Protein AF-A0A418FL94-F1 (afdb_monomer_lite)

pLDDT: mean 72.51, std 15.49, range [37.03, 87.94]

Radius of gyration: 14.56 Å; chains: 1; bounding box: 36×31×34 Å

Foldseek 3Di:
DLVVVVVVVCVVPVVPDPDDPVVVVVLVVLQVSLVVLLVQLPDPPQDPVNNVVSLVVLVVCCPDPVCVVSCVVVVCSSPSDPCVVPPPPD

Structure (mmCIF, N/CA/C/O backbone):
data_AF-A0A418FL94-F1
#
_entry.id   AF-A0A418FL94-F1
#
loop_
_atom_site.group_PDB
_atom_site.id
_atom_site.type_symbol
_atom_site.label_atom_id
_atom_site.label_alt_id
_atom_site.label_comp_id
_atom_site.label_asym_id
_atom_site.label_entity_id
_atom_site.label_seq_id
_atom_site.pdbx_PDB_ins_code
_atom_site.Cartn_x
_atom_site.Cartn_y
_atom_site.Cartn_z
_atom_site.occupancy
_atom_site.B_iso_or_equiv
_atom_site.auth_seq_id
_atom_site.auth_comp_id
_atom_site.auth_asym_id
_atom_site.auth_atom_id
_atom_site.pdbx_PDB_model_num
ATOM 1 N N . VAL A 1 1 ? -3.327 13.683 2.595 1.00 57.75 1 VAL A N 1
ATOM 2 C CA . VAL A 1 1 ? -2.501 12.693 3.332 1.00 57.75 1 VAL A CA 1
ATOM 3 C C . VAL A 1 1 ? -1.636 11.844 2.399 1.00 57.75 1 VAL A C 1
ATOM 5 O O . VAL A 1 1 ? -0.440 12.079 2.383 1.00 57.75 1 VAL A O 1
ATOM 8 N N . LEU A 1 2 ? -2.179 10.950 1.554 1.00 56.50 2 LEU A N 1
ATOM 9 C CA . LEU A 1 2 ? -1.378 10.120 0.616 1.00 56.50 2 LEU A CA 1
ATOM 10 C C . LEU A 1 2 ? -0.489 10.930 -0.334 1.00 56.50 2 LEU A C 1
ATOM 12 O O . LEU A 1 2 ? 0.705 10.669 -0.441 1.00 56.50 2 LEU A O 1
ATOM 16 N N . ARG A 1 3 ? -1.067 11.952 -0.973 1.00 53.06 3 ARG A N 1
ATOM 17 C CA . ARG A 1 3 ? -0.328 12.885 -1.831 1.00 53.06 3 ARG A CA 1
ATOM 18 C C . ARG A 1 3 ? 0.755 13.632 -1.046 1.00 53.06 3 ARG A C 1
ATOM 20 O O . ARG A 1 3 ? 1.847 13.810 -1.552 1.00 53.06 3 ARG A O 1
ATOM 27 N N . SER A 1 4 ? 0.477 14.011 0.198 1.00 52.62 4 SER A N 1
ATOM 28 C CA . SER A 1 4 ? 1.410 14.738 1.069 1.00 52.62 4 SER A CA 1
ATOM 29 C C . SER A 1 4 ? 2.591 13.864 1.509 1.00 52.62 4 SER A C 1
ATOM 31 O O . SER A 1 4 ? 3.728 14.314 1.446 1.00 52.62 4 SER A O 1
ATOM 33 N N . LEU A 1 5 ? 2.340 12.601 1.873 1.00 62.66 5 LEU A N 1
ATOM 34 C CA . LEU A 1 5 ? 3.379 11.612 2.194 1.00 62.66 5 LEU A CA 1
ATOM 35 C C . LEU A 1 5 ? 4.235 11.266 0.970 1.00 62.66 5 LEU A C 1
ATOM 37 O O . LEU A 1 5 ? 5.442 11.071 1.088 1.00 62.66 5 LEU A O 1
ATOM 41 N N . TRP A 1 6 ? 3.613 11.207 -0.210 1.00 62.31 6 TRP A N 1
ATOM 42 C CA . TRP A 1 6 ? 4.309 10.989 -1.475 1.00 62.31 6 TRP A CA 1
ATOM 43 C C . TRP A 1 6 ? 5.161 12.204 -1.875 1.00 62.31 6 TRP A C 1
ATOM 45 O O . TRP A 1 6 ? 6.315 12.027 -2.251 1.00 62.31 6 TRP A O 1
ATOM 55 N N . ILE A 1 7 ? 4.636 13.429 -1.744 1.00 61.41 7 ILE A N 1
ATOM 56 C CA . ILE A 1 7 ? 5.363 14.672 -2.050 1.00 61.41 7 ILE A CA 1
ATOM 57 C C . ILE A 1 7 ? 6.549 14.846 -1.101 1.00 61.41 7 ILE A C 1
ATOM 59 O O . ILE A 1 7 ? 7.671 14.891 -1.584 1.00 61.41 7 ILE A O 1
ATOM 63 N N . TYR A 1 8 ? 6.325 14.843 0.221 1.00 59.50 8 TYR A N 1
ATOM 64 C CA . TYR A 1 8 ? 7.383 15.048 1.224 1.00 59.50 8 TYR A CA 1
ATOM 65 C C . TYR A 1 8 ? 8.586 14.128 0.991 1.00 59.50 8 TYR A C 1
ATOM 67 O O . TYR A 1 8 ? 9.742 14.530 1.078 1.00 59.50 8 TYR A O 1
ATOM 75 N N . ARG A 1 9 ? 8.307 12.880 0.622 1.00 58.62 9 ARG A N 1
ATOM 76 C CA . ARG A 1 9 ? 9.334 11.888 0.357 1.00 58.62 9 ARG A CA 1
ATOM 77 C C . ARG A 1 9 ? 10.089 12.101 -0.954 1.00 58.62 9 ARG A C 1
ATOM 79 O O . ARG A 1 9 ? 11.295 11.871 -0.993 1.00 58.62 9 ARG A O 1
ATOM 86 N N . ASN A 1 10 ? 9.391 12.458 -2.030 1.00 58.09 10 ASN A N 1
ATOM 87 C CA . ASN A 1 10 ? 10.055 12.709 -3.306 1.00 58.09 10 ASN A CA 1
ATOM 88 C C . ASN A 1 10 ? 10.914 13.972 -3.230 1.00 58.09 10 ASN A C 1
ATOM 90 O O . ASN A 1 10 ? 12.016 13.957 -3.760 1.00 58.09 10 ASN A O 1
ATOM 94 N N . THR A 1 11 ? 10.482 15.007 -2.503 1.00 59.53 11 THR A N 1
ATOM 95 C CA . THR A 1 11 ? 11.274 16.231 -2.308 1.00 59.53 11 THR A CA 1
ATOM 96 C C . THR A 1 11 ? 12.623 15.934 -1.639 1.00 59.53 11 THR A C 1
ATOM 98 O O . THR A 1 11 ? 13.659 16.319 -2.165 1.00 59.53 11 THR A O 1
ATOM 101 N N . VAL A 1 12 ? 12.639 15.147 -0.555 1.00 56.97 12 VAL A N 1
ATOM 102 C CA . VAL A 1 12 ? 13.878 14.811 0.182 1.00 56.97 12 VAL A CA 1
ATOM 103 C C . VAL A 1 12 ? 14.856 13.947 -0.638 1.00 56.97 12 VAL A C 1
ATOM 105 O O . VAL A 1 12 ? 16.072 14.094 -0.518 1.00 56.97 12 VAL A O 1
ATOM 108 N N . ASN A 1 13 ? 14.347 13.048 -1.486 1.00 53.81 13 ASN A N 1
ATOM 109 C CA . ASN A 1 13 ? 15.187 12.121 -2.253 1.00 53.81 13 ASN A CA 1
ATOM 110 C C . ASN A 1 13 ? 15.680 12.686 -3.592 1.00 53.81 13 ASN A C 1
ATOM 112 O O . ASN A 1 13 ? 16.751 12.289 -4.044 1.00 53.81 13 ASN A O 1
ATOM 116 N N . TYR A 1 14 ? 14.916 13.569 -4.242 1.00 52.97 14 TYR A N 1
ATOM 117 C CA . TYR A 1 14 ? 15.291 14.103 -5.555 1.00 52.97 14 TYR A CA 1
ATOM 118 C C . TYR A 1 14 ? 16.254 15.290 -5.471 1.00 52.97 14 TYR A C 1
ATOM 120 O O . TYR A 1 14 ? 17.091 15.432 -6.355 1.00 52.97 14 TYR A O 1
ATOM 128 N N . GLU A 1 15 ? 16.201 16.105 -4.413 1.00 52.66 15 GLU A N 1
ATOM 129 C CA . GLU A 1 15 ? 17.108 17.257 -4.277 1.00 52.66 15 GLU A CA 1
ATOM 130 C C . GLU A 1 15 ? 18.559 16.862 -3.937 1.00 52.66 15 GLU A C 1
ATOM 132 O O . GLU A 1 15 ? 19.465 17.672 -4.101 1.00 52.66 15 GLU A O 1
ATOM 137 N N . SER A 1 16 ? 18.812 15.617 -3.508 1.00 55.69 16 SER A N 1
ATOM 138 C CA . SER A 1 16 ? 20.139 15.174 -3.046 1.00 55.69 16 SER A CA 1
ATOM 139 C C . SER A 1 16 ? 20.870 14.192 -3.969 1.00 55.69 16 SER A C 1
ATOM 141 O O . SER A 1 16 ? 22.050 13.920 -3.743 1.00 55.69 16 SER A O 1
ATOM 143 N N . ALA A 1 17 ? 20.228 13.646 -5.006 1.00 53.41 17 ALA A N 1
ATOM 144 C CA . ALA A 1 17 ? 20.731 12.433 -5.648 1.00 53.41 17 ALA A CA 1
ATOM 145 C C . ALA A 1 17 ? 20.835 12.510 -7.178 1.00 53.41 17 ALA A C 1
ATOM 147 O O . ALA A 1 17 ? 19.949 12.074 -7.908 1.00 53.41 17 ALA A O 1
ATOM 148 N N . ASN A 1 18 ? 21.993 12.959 -7.666 1.00 51.94 18 ASN A N 1
ATOM 149 C CA . ASN A 1 18 ? 22.321 12.986 -9.097 1.00 51.94 18 ASN A CA 1
ATOM 150 C C . ASN A 1 18 ? 22.671 11.612 -9.717 1.00 51.94 18 ASN A C 1
ATOM 152 O O . ASN A 1 18 ? 22.875 11.554 -10.920 1.00 51.94 18 ASN A O 1
ATOM 156 N N . ASN A 1 19 ? 22.735 10.510 -8.952 1.00 53.22 19 ASN A N 1
ATOM 157 C CA . ASN A 1 19 ? 23.260 9.213 -9.434 1.00 53.22 19 ASN A CA 1
ATOM 158 C C . ASN A 1 19 ? 22.495 7.975 -8.925 1.00 53.22 19 ASN A C 1
ATOM 160 O O . ASN A 1 19 ? 23.076 6.907 -8.727 1.00 53.22 19 ASN A O 1
ATOM 164 N N . LEU A 1 20 ? 21.194 8.081 -8.662 1.00 55.78 2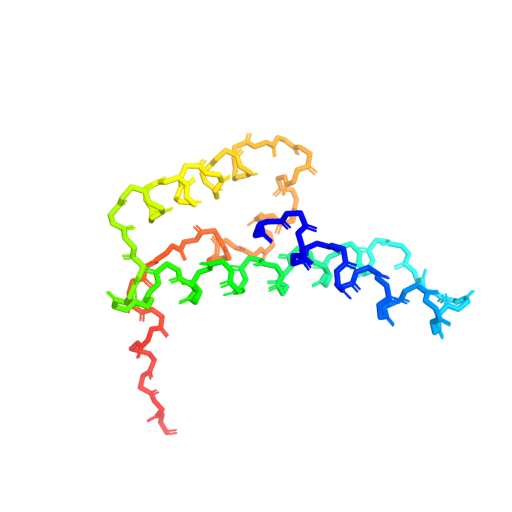0 LEU A N 1
ATOM 165 C CA . LEU A 1 20 ? 20.446 6.927 -8.172 1.00 55.78 20 LEU A CA 1
ATOM 166 C C . LEU A 1 20 ? 19.955 6.018 -9.311 1.00 55.78 20 LEU A C 1
ATOM 168 O O . LE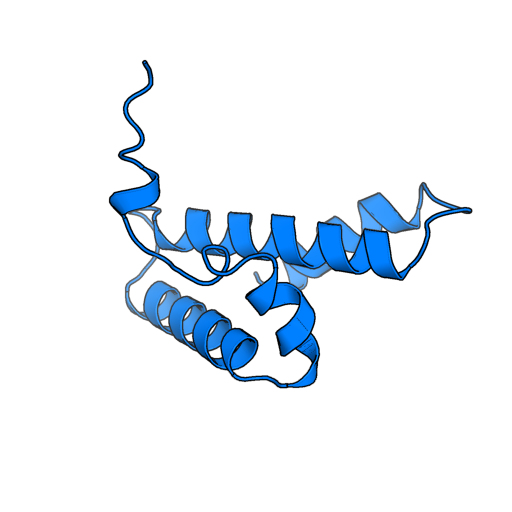U A 1 20 ? 19.247 6.450 -10.218 1.00 55.78 20 LEU A O 1
ATOM 172 N N . HIS A 1 21 ? 20.268 4.723 -9.210 1.00 56.25 21 HIS A N 1
ATOM 173 C CA . HIS A 1 21 ? 19.688 3.682 -10.057 1.00 56.25 21 HIS A CA 1
ATOM 174 C C . HIS A 1 21 ? 18.161 3.646 -9.855 1.00 56.25 21 HIS A C 1
ATOM 176 O O . HIS A 1 21 ? 17.663 3.210 -8.813 1.00 56.25 21 HIS A O 1
ATOM 182 N N . ILE A 1 22 ? 17.422 4.137 -10.855 1.00 64.69 22 ILE A N 1
ATOM 183 C CA . ILE A 1 22 ? 15.969 4.383 -10.810 1.00 64.69 22 ILE A CA 1
ATOM 184 C C . ILE A 1 22 ? 15.166 3.163 -10.310 1.00 64.69 22 ILE A C 1
ATOM 186 O O . ILE A 1 22 ? 14.301 3.351 -9.449 1.00 64.69 22 ILE A O 1
ATOM 190 N N . PRO A 1 23 ? 15.454 1.914 -10.737 1.00 66.81 23 PRO A N 1
ATOM 191 C CA . PRO A 1 23 ? 14.758 0.735 -10.219 1.00 66.81 23 PRO A CA 1
ATOM 192 C C . PRO A 1 23 ? 14.927 0.536 -8.708 1.00 66.81 23 PRO A C 1
ATOM 194 O O . PRO A 1 23 ? 13.957 0.255 -8.010 1.00 66.81 23 PRO A O 1
ATOM 197 N N . SER A 1 24 ? 16.140 0.737 -8.186 1.00 68.69 24 SER A N 1
ATOM 198 C CA . SER A 1 24 ? 16.449 0.560 -6.761 1.00 68.69 24 SER A CA 1
ATOM 199 C C . SER A 1 24 ? 15.797 1.641 -5.899 1.00 68.69 24 SER A C 1
ATOM 201 O O . SER A 1 24 ? 15.338 1.359 -4.792 1.00 68.69 24 SER A O 1
ATOM 203 N N . VAL A 1 25 ? 15.689 2.871 -6.414 1.00 73.19 25 VAL A N 1
ATOM 204 C CA . VAL A 1 25 ? 14.929 3.935 -5.742 1.00 73.19 25 VAL A CA 1
ATOM 205 C C . VAL A 1 25 ? 13.458 3.610 -5.718 1.00 73.19 25 VAL A C 1
ATOM 207 O O . VAL A 1 25 ? 12.849 3.712 -4.661 1.00 73.19 25 VAL A O 1
ATOM 210 N N . LEU A 1 26 ? 12.881 3.209 -6.850 1.00 75.88 26 LEU A N 1
ATOM 211 C CA . LEU A 1 26 ? 11.468 2.857 -6.919 1.00 75.88 26 LEU A CA 1
ATOM 212 C C . LEU A 1 26 ? 11.143 1.723 -5.938 1.00 75.88 26 LEU A C 1
ATOM 214 O O . LEU A 1 26 ? 10.135 1.775 -5.233 1.00 75.88 26 LEU A O 1
ATOM 218 N N . GLU A 1 27 ? 12.041 0.745 -5.837 1.00 82.62 27 GLU A N 1
ATOM 219 C CA . GLU A 1 27 ? 11.929 -0.372 -4.911 1.00 82.62 27 GLU A CA 1
ATOM 220 C C . GLU A 1 27 ? 11.931 0.103 -3.445 1.00 82.62 27 GLU A C 1
ATOM 222 O O . GLU A 1 27 ? 10.985 -0.144 -2.691 1.00 82.62 27 GLU A O 1
ATOM 227 N N . LEU A 1 28 ? 12.946 0.877 -3.050 1.00 82.38 28 LEU A N 1
ATOM 228 C CA . LEU A 1 28 ? 13.031 1.475 -1.715 1.00 82.38 28 LEU A CA 1
ATOM 229 C C . LEU A 1 28 ? 11.820 2.380 -1.430 1.00 82.38 28 LEU A C 1
ATOM 231 O O . LEU A 1 28 ? 11.297 2.434 -0.307 1.00 82.38 28 LEU A O 1
ATOM 235 N N . VAL A 1 29 ? 11.345 3.078 -2.468 1.00 82.38 29 VAL A N 1
ATOM 236 C CA . VAL A 1 29 ? 10.143 3.901 -2.444 1.00 82.38 29 VAL A CA 1
ATOM 237 C C . VAL A 1 29 ? 8.942 3.045 -2.043 1.00 82.38 29 VAL A C 1
ATOM 239 O O . VAL A 1 29 ? 8.355 3.235 -0.977 1.00 82.38 29 VAL A O 1
ATOM 242 N N . LEU A 1 30 ? 8.620 2.014 -2.800 1.00 83.12 30 LEU A N 1
ATOM 243 C CA . LEU A 1 30 ? 7.477 1.155 -2.503 1.00 83.12 30 LEU A CA 1
ATOM 244 C C . LEU A 1 30 ? 7.590 0.450 -1.136 1.00 83.12 30 LEU A C 1
ATOM 246 O O . LEU A 1 30 ? 6.599 0.389 -0.397 1.00 83.12 30 LEU A O 1
ATOM 250 N N . LEU A 1 31 ? 8.791 0.016 -0.732 1.00 86.31 31 LEU A N 1
ATOM 251 C CA . LEU A 1 31 ? 9.027 -0.625 0.570 1.00 86.31 31 LEU A CA 1
ATOM 252 C C . LEU A 1 31 ? 8.682 0.292 1.743 1.00 86.31 31 LEU A C 1
ATOM 254 O O . LEU A 1 31 ? 7.865 -0.065 2.594 1.00 86.31 31 LEU A O 1
ATOM 258 N N . ASN A 1 32 ? 9.276 1.484 1.798 1.00 84.44 32 ASN A N 1
ATOM 259 C CA . ASN A 1 32 ? 9.024 2.369 2.932 1.00 84.44 32 ASN A CA 1
ATOM 260 C C . ASN A 1 32 ? 7.635 3.031 2.860 1.00 84.44 32 ASN A C 1
ATOM 262 O O . ASN A 1 32 ? 7.028 3.249 3.901 1.00 84.44 32 ASN A O 1
ATOM 266 N N . TRP A 1 33 ? 7.043 3.224 1.673 1.00 86.69 33 TRP A N 1
ATOM 267 C CA . TRP A 1 33 ? 5.646 3.681 1.592 1.00 86.69 33 TRP A CA 1
ATOM 268 C C . TRP A 1 33 ? 4.690 2.635 2.181 1.00 86.69 33 TRP A C 1
ATOM 270 O O . TRP A 1 33 ? 3.894 2.955 3.061 1.00 86.69 33 TRP A O 1
ATOM 280 N N . SER A 1 34 ? 4.815 1.372 1.762 1.00 85.81 34 SER A N 1
ATOM 281 C CA . SER A 1 34 ? 3.967 0.282 2.262 1.00 85.81 34 SER A CA 1
ATOM 282 C C . SER A 1 34 ? 4.155 0.035 3.764 1.00 85.81 34 SER A C 1
ATOM 284 O O . SER A 1 34 ? 3.191 -0.245 4.475 1.00 85.81 34 SER A O 1
ATOM 286 N N . ALA A 1 35 ? 5.372 0.198 4.293 1.00 85.44 35 ALA A N 1
ATOM 287 C CA . ALA A 1 35 ? 5.628 0.152 5.733 1.00 85.44 35 ALA A CA 1
ATOM 288 C C . ALA A 1 35 ? 4.889 1.261 6.502 1.00 85.44 35 ALA A C 1
ATOM 290 O O . ALA A 1 35 ? 4.240 0.969 7.506 1.00 85.44 35 ALA A O 1
ATOM 291 N N . GLN A 1 36 ? 4.928 2.504 6.012 1.00 85.56 36 GLN A N 1
ATOM 292 C CA . GLN A 1 36 ? 4.225 3.627 6.641 1.00 85.56 36 GLN A CA 1
ATOM 293 C C . GLN A 1 36 ? 2.706 3.448 6.598 1.00 85.56 36 GLN A C 1
ATOM 295 O O . GLN A 1 36 ? 2.040 3.658 7.606 1.00 85.56 36 GLN A O 1
ATOM 300 N N . VAL A 1 37 ? 2.153 2.993 5.468 1.00 85.88 37 VAL A N 1
ATOM 301 C CA . VAL A 1 37 ? 0.711 2.719 5.351 1.00 85.88 37 VAL A CA 1
ATOM 302 C C . VAL A 1 37 ? 0.278 1.631 6.333 1.00 85.88 37 VAL A C 1
ATOM 304 O O . VAL A 1 37 ? -0.708 1.813 7.042 1.00 85.88 37 VAL A O 1
ATOM 307 N N . ARG A 1 38 ? 1.029 0.527 6.440 1.00 86.12 38 ARG A N 1
ATOM 308 C CA . ARG A 1 38 ? 0.735 -0.536 7.417 1.00 86.12 38 ARG A CA 1
ATOM 309 C C . ARG A 1 38 ? 0.790 -0.023 8.853 1.00 86.12 38 ARG A C 1
ATOM 311 O O . ARG A 1 38 ? -0.126 -0.302 9.622 1.00 86.12 38 ARG A O 1
ATOM 318 N N . ARG A 1 39 ? 1.822 0.754 9.200 1.00 84.69 39 ARG A N 1
ATOM 319 C CA . ARG A 1 39 ? 1.948 1.371 10.527 1.00 84.69 39 ARG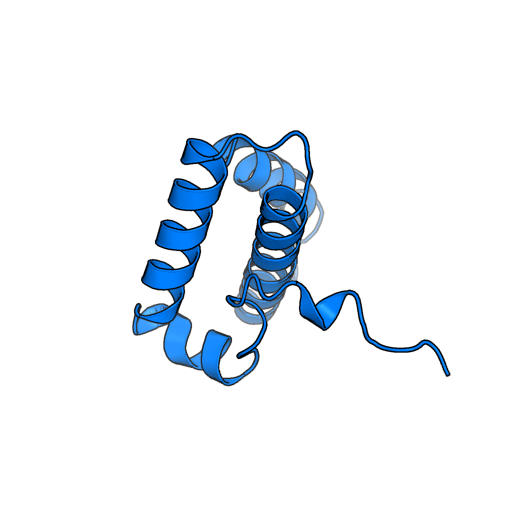 A CA 1
ATOM 320 C C . ARG A 1 39 ? 0.769 2.291 10.822 1.00 84.69 39 ARG A C 1
ATOM 322 O O . ARG A 1 39 ? 0.221 2.215 11.912 1.00 84.69 39 ARG A O 1
ATOM 329 N N . HIS A 1 40 ? 0.364 3.112 9.852 1.00 84.25 40 HIS A N 1
ATOM 330 C CA . HIS A 1 40 ? -0.784 4.006 9.990 1.00 84.25 40 HIS A CA 1
ATOM 331 C C . HIS A 1 40 ? -2.062 3.219 10.259 1.00 84.25 40 HIS A C 1
ATOM 333 O O . HIS A 1 40 ? -2.734 3.493 11.235 1.00 84.25 40 HIS A O 1
ATOM 339 N N . I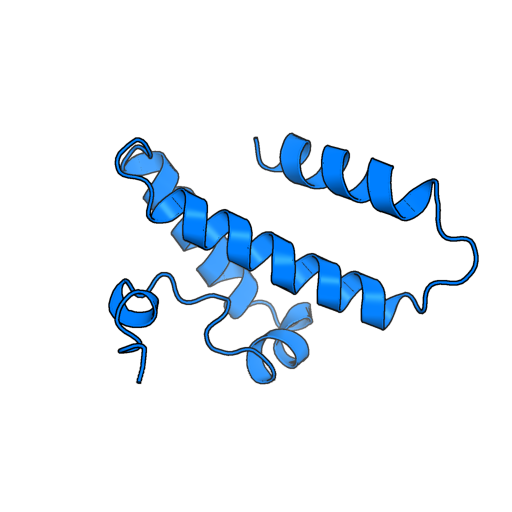LE A 1 41 ? -2.352 2.168 9.487 1.00 85.19 41 ILE A N 1
ATOM 340 C CA . ILE A 1 41 ? -3.544 1.331 9.705 1.00 85.19 41 ILE A CA 1
ATOM 341 C C . ILE A 1 41 ? -3.610 0.746 11.131 1.00 85.19 41 ILE A C 1
ATOM 343 O O . ILE A 1 41 ? -4.703 0.608 11.694 1.00 85.19 41 ILE A O 1
ATOM 347 N N . GLN A 1 42 ? -2.455 0.391 11.698 1.00 83.75 42 GLN A N 1
ATOM 348 C CA . GLN A 1 42 ? -2.337 -0.190 13.036 1.00 83.75 42 GLN A CA 1
ATOM 349 C C . GLN A 1 42 ? -2.506 0.832 14.169 1.00 83.75 42 GLN A C 1
ATOM 351 O O . GLN A 1 42 ? -2.650 0.425 15.322 1.00 83.75 42 GLN A O 1
ATOM 356 N N . LEU A 1 43 ? -2.506 2.140 13.884 1.00 84.81 43 LEU A N 1
ATOM 357 C CA . LEU A 1 43 ? -2.705 3.146 14.921 1.00 84.81 43 LEU A CA 1
ATOM 358 C C . LEU A 1 43 ? -4.144 3.081 15.469 1.00 84.81 43 LEU A C 1
ATOM 360 O O . LEU A 1 43 ? -5.102 3.012 14.690 1.00 84.81 43 LEU A O 1
ATOM 364 N N . PRO A 1 44 ? -4.329 3.160 16.802 1.00 84.00 44 PRO A N 1
ATOM 365 C CA . PRO A 1 44 ? -5.658 3.228 17.411 1.00 84.00 44 PRO A CA 1
ATOM 366 C C . PRO A 1 44 ? -6.458 4.465 16.985 1.00 84.00 44 PRO A C 1
ATOM 368 O O . PRO A 1 44 ? -7.683 4.429 16.978 1.00 84.00 44 PRO A O 1
ATOM 371 N N . SER A 1 45 ? -5.767 5.551 16.624 1.00 85.62 45 SER A N 1
ATOM 372 C CA . SER A 1 45 ? -6.364 6.813 16.176 1.00 85.62 45 SER A CA 1
ATOM 373 C C . SER A 1 45 ? -6.876 6.780 14.735 1.00 85.62 45 SER A C 1
ATOM 375 O O . SER A 1 45 ? -7.571 7.704 14.317 1.00 85.62 45 SER A O 1
ATOM 377 N N . THR A 1 46 ? -6.545 5.744 13.963 1.00 81.88 46 THR A N 1
ATOM 378 C CA . THR A 1 46 ? -7.004 5.617 12.580 1.00 81.88 46 THR A CA 1
ATOM 379 C C . THR A 1 46 ? -8.451 5.157 12.547 1.00 81.88 46 THR A C 1
ATOM 381 O O . THR A 1 46 ? -8.798 4.084 13.046 1.00 81.88 46 THR A O 1
ATOM 384 N N . LEU A 1 47 ? -9.294 5.972 11.917 1.00 87.50 47 LEU A N 1
ATOM 385 C CA . LEU A 1 47 ? -10.724 5.716 11.790 1.00 87.50 47 LEU A CA 1
ATOM 386 C C . LEU A 1 47 ? -10.989 4.454 10.954 1.00 87.50 47 LEU A C 1
ATOM 388 O O . LEU A 1 47 ? -10.229 4.126 10.040 1.00 87.50 47 LEU A O 1
ATOM 392 N N . GLY A 1 48 ? -12.100 3.763 11.229 1.00 83.62 48 GLY A N 1
ATOM 393 C CA . GLY A 1 48 ? -12.474 2.527 10.528 1.00 83.62 48 GLY A CA 1
ATOM 394 C C . GLY A 1 48 ? -12.557 2.693 9.005 1.00 83.62 48 GLY A C 1
ATOM 395 O O . GLY A 1 48 ? -11.994 1.890 8.263 1.00 83.62 48 GLY A O 1
ATOM 396 N N . ASP A 1 49 ? -13.165 3.781 8.533 1.00 86.94 49 ASP A N 1
ATOM 397 C CA . ASP A 1 49 ? -13.284 4.075 7.099 1.00 86.94 49 ASP A CA 1
ATOM 398 C C . ASP A 1 49 ? -11.930 4.341 6.438 1.00 86.94 49 ASP A C 1
ATOM 400 O O . ASP A 1 49 ? -11.676 3.927 5.305 1.00 86.94 49 ASP A O 1
ATOM 404 N N . GLU A 1 50 ? -11.036 5.020 7.154 1.00 84.00 50 GLU A N 1
ATOM 405 C CA . GLU A 1 50 ? -9.682 5.303 6.693 1.00 84.00 50 GLU A CA 1
ATOM 406 C C . GLU A 1 50 ? -8.859 4.009 6.602 1.00 84.00 50 GLU A C 1
ATOM 408 O O . GLU A 1 50 ? -8.218 3.747 5.579 1.00 84.00 50 GLU A O 1
ATOM 413 N N . ARG A 1 51 ? -8.957 3.149 7.622 1.00 86.25 51 ARG A N 1
ATOM 414 C CA . ARG A 1 51 ? -8.366 1.807 7.635 1.00 86.25 51 ARG A CA 1
ATOM 415 C C . ARG A 1 51 ? -8.844 0.973 6.445 1.00 86.25 51 ARG A C 1
ATOM 417 O O . ARG A 1 51 ? -8.013 0.435 5.712 1.00 86.25 51 ARG A O 1
ATOM 424 N N . ASN A 1 52 ? -10.152 0.933 6.197 1.00 86.50 52 ASN A N 1
ATOM 425 C CA . ASN A 1 52 ? -10.738 0.199 5.073 1.00 86.50 52 ASN A CA 1
ATOM 426 C C . ASN A 1 52 ? -10.244 0.725 3.717 1.00 86.50 52 ASN A C 1
ATOM 428 O O . ASN A 1 52 ? -9.898 -0.062 2.832 1.00 86.50 52 ASN A O 1
ATOM 432 N N . ARG A 1 53 ? -10.142 2.053 3.555 1.00 87.94 53 ARG A N 1
ATOM 433 C CA . ARG A 1 53 ? -9.599 2.671 2.333 1.00 87.94 53 ARG A CA 1
ATOM 434 C C . ARG A 1 53 ? -8.149 2.272 2.089 1.00 87.94 53 ARG A C 1
ATOM 436 O O . ARG A 1 53 ? -7.809 1.892 0.970 1.00 87.94 53 ARG A O 1
ATOM 443 N N . PHE A 1 54 ? -7.295 2.324 3.109 1.00 86.00 54 PHE A N 1
ATOM 444 C CA . PHE A 1 54 ? -5.896 1.927 2.947 1.00 86.00 54 PHE A CA 1
ATOM 445 C C . PHE A 1 54 ? -5.738 0.436 2.657 1.00 86.00 54 PHE A C 1
ATOM 447 O O . PHE A 1 54 ? -4.944 0.069 1.790 1.00 86.00 54 PHE A O 1
ATOM 454 N N . GLN A 1 55 ? -6.535 -0.413 3.303 1.00 86.19 55 GLN A N 1
ATOM 455 C CA . GLN A 1 55 ? -6.553 -1.846 3.023 1.00 86.19 55 GLN A CA 1
ATOM 456 C C . GLN A 1 55 ? -6.952 -2.130 1.566 1.00 86.19 55 GLN A C 1
ATOM 458 O O . GLN A 1 55 ? -6.303 -2.925 0.887 1.00 86.19 55 GLN A O 1
ATOM 463 N N . ALA A 1 56 ? -7.963 -1.427 1.045 1.00 87.00 56 ALA A N 1
ATOM 464 C CA . ALA A 1 56 ? -8.384 -1.550 -0.349 1.00 87.00 56 ALA A CA 1
ATOM 465 C C . ALA A 1 56 ? -7.286 -1.119 -1.339 1.00 87.00 56 ALA A C 1
ATOM 467 O O . ALA A 1 56 ? -7.106 -1.763 -2.372 1.00 87.00 56 ALA A O 1
ATOM 468 N N . ILE A 1 57 ? -6.530 -0.061 -1.024 1.00 86.38 57 ILE A N 1
ATOM 469 C CA . ILE A 1 57 ? -5.400 0.394 -1.849 1.00 86.38 57 ILE A CA 1
ATOM 470 C C . ILE A 1 57 ? -4.287 -0.660 -1.876 1.00 86.38 57 ILE A C 1
ATOM 472 O O . ILE A 1 57 ? -3.800 -0.992 -2.955 1.00 86.38 57 ILE A O 1
ATOM 476 N N . LEU A 1 58 ? -3.905 -1.209 -0.717 1.00 85.69 58 LEU A N 1
ATOM 477 C CA . LEU A 1 58 ? -2.886 -2.262 -0.637 1.00 85.69 58 LEU A CA 1
ATOM 478 C C . LEU A 1 58 ? -3.308 -3.511 -1.419 1.00 85.69 58 LEU A C 1
ATOM 480 O O . LEU A 1 58 ? -2.510 -4.058 -2.177 1.00 85.69 58 LEU A O 1
ATOM 484 N N . ASN A 1 59 ? -4.578 -3.910 -1.308 1.00 85.94 59 ASN A N 1
ATOM 485 C CA . ASN A 1 59 ? -5.118 -5.031 -2.072 1.00 85.94 59 ASN A CA 1
ATOM 486 C C . ASN A 1 59 ? -5.061 -4.770 -3.583 1.00 85.94 59 ASN A C 1
ATOM 488 O O . ASN A 1 59 ? -4.610 -5.638 -4.323 1.00 85.94 59 ASN A O 1
ATOM 492 N N . ARG A 1 60 ? -5.462 -3.578 -4.052 1.00 86.38 60 ARG A N 1
ATOM 493 C CA . ARG A 1 60 ? -5.390 -3.223 -5.483 1.00 86.38 60 ARG A CA 1
ATOM 494 C C . ARG A 1 60 ? -3.958 -3.247 -6.009 1.00 86.38 60 ARG A C 1
ATOM 496 O O . ARG A 1 60 ? -3.723 -3.821 -7.063 1.00 86.38 60 ARG A O 1
ATOM 503 N N . LEU A 1 61 ? -3.008 -2.689 -5.259 1.00 84.19 61 LEU A N 1
ATOM 504 C CA . LEU A 1 61 ? -1.590 -2.718 -5.632 1.00 84.19 61 LEU A CA 1
ATOM 505 C C . LEU A 1 61 ? -1.038 -4.143 -5.712 1.00 84.19 61 LEU A C 1
ATOM 507 O O . LEU A 1 61 ? -0.220 -4.417 -6.583 1.00 84.19 61 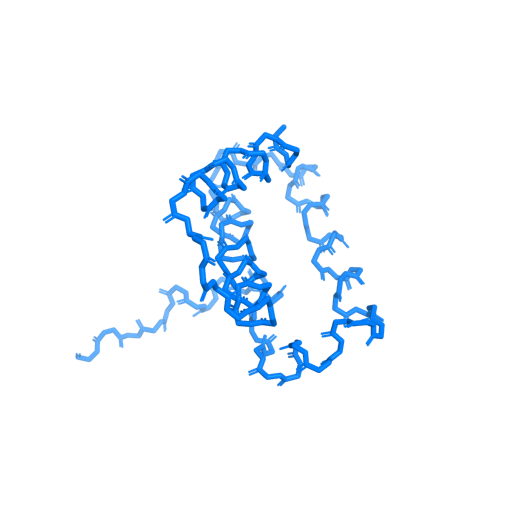LEU A O 1
ATOM 511 N N . GLY A 1 62 ? -1.492 -5.047 -4.839 1.00 83.06 62 GLY A N 1
ATOM 512 C CA . GLY A 1 62 ? -1.101 -6.458 -4.874 1.00 83.06 62 GLY A CA 1
ATOM 513 C C . GLY A 1 62 ? -1.622 -7.241 -6.069 1.00 83.06 62 GLY A C 1
ATOM 514 O O . GLY A 1 62 ? -1.004 -8.230 -6.450 1.00 83.06 62 GLY A O 1
ATOM 515 N N . GLN A 1 63 ? -2.733 -6.801 -6.659 1.00 85.38 63 GLN A N 1
ATOM 516 C CA . GLN A 1 63 ? -3.321 -7.422 -7.847 1.00 85.38 63 GLN A CA 1
ATOM 517 C C . GLN A 1 63 ? -2.821 -6.796 -9.157 1.00 85.38 63 GLN A C 1
ATOM 519 O O . GLN A 1 63 ? -3.059 -7.353 -10.225 1.00 85.38 63 GLN A O 1
ATOM 524 N N . ASP A 1 64 ? -2.137 -5.650 -9.099 1.00 85.31 64 ASP A N 1
ATOM 525 C CA . ASP A 1 64 ? -1.642 -4.958 -10.287 1.00 85.31 64 ASP A CA 1
ATOM 526 C C . ASP A 1 64 ? -0.414 -5.688 -10.879 1.00 85.31 64 ASP A C 1
ATOM 528 O O . ASP A 1 64 ? 0.618 -5.824 -10.203 1.00 85.31 64 A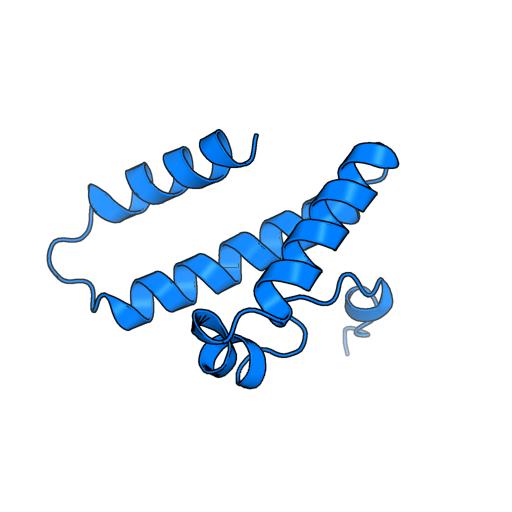SP A O 1
ATOM 532 N N . PRO A 1 65 ? -0.480 -6.141 -12.149 1.00 85.25 65 PRO A N 1
ATOM 533 C CA . PRO A 1 65 ? 0.611 -6.857 -12.806 1.00 85.25 65 PRO A CA 1
ATOM 534 C C . PRO A 1 65 ? 1.934 -6.084 -12.832 1.00 85.25 65 PRO A C 1
ATOM 536 O O . PRO A 1 65 ? 2.998 -6.700 -12.755 1.00 85.25 65 PRO A O 1
ATOM 539 N N . SER A 1 66 ? 1.877 -4.750 -12.888 1.00 83.00 66 SER A N 1
ATOM 540 C CA . SER A 1 66 ? 3.045 -3.860 -12.971 1.00 83.00 66 SER A CA 1
ATOM 541 C C . SER A 1 66 ? 3.935 -3.961 -11.735 1.00 83.00 66 SER A C 1
ATOM 543 O O . SER A 1 66 ? 5.146 -3.765 -11.809 1.00 83.00 66 SER A O 1
ATOM 545 N N . TYR A 1 67 ? 3.341 -4.306 -10.591 1.00 81.69 67 TYR A N 1
ATOM 546 C CA . TYR A 1 67 ? 4.045 -4.461 -9.324 1.00 81.69 67 TYR A CA 1
ATOM 547 C C . TYR A 1 67 ? 4.210 -5.926 -8.904 1.00 81.69 67 TYR A C 1
ATOM 549 O O . TYR A 1 67 ? 4.792 -6.200 -7.853 1.00 81.69 67 TYR A O 1
ATOM 557 N N . ARG A 1 68 ? 3.756 -6.889 -9.720 1.00 83.56 68 ARG A N 1
ATOM 558 C CA . ARG A 1 68 ? 3.798 -8.323 -9.392 1.00 83.56 68 ARG A CA 1
ATOM 559 C C . ARG A 1 68 ? 5.200 -8.794 -9.012 1.00 83.56 68 ARG A C 1
ATOM 561 O O . ARG A 1 68 ? 5.349 -9.485 -8.008 1.00 83.56 68 ARG A O 1
ATOM 568 N N . GLY A 1 69 ? 6.227 -8.410 -9.774 1.00 84.81 69 GLY A N 1
ATOM 569 C CA . GLY A 1 69 ? 7.620 -8.771 -9.475 1.00 84.81 69 GLY A CA 1
ATOM 570 C C . GLY A 1 69 ? 8.085 -8.249 -8.112 1.00 84.81 69 GLY A C 1
ATOM 571 O O . GLY A 1 69 ? 8.683 -8.987 -7.330 1.00 84.81 69 GLY A O 1
ATOM 572 N N . PHE A 1 70 ? 7.722 -7.008 -7.785 1.00 84.69 70 PHE A N 1
ATOM 573 C CA . PHE A 1 70 ? 8.040 -6.391 -6.502 1.00 84.69 70 PHE A CA 1
ATOM 574 C C . PHE A 1 70 ? 7.326 -7.104 -5.341 1.00 84.69 70 PHE A C 1
ATOM 576 O O . PHE A 1 70 ? 7.963 -7.490 -4.362 1.00 84.69 70 PHE A O 1
ATOM 583 N N . TRP A 1 71 ? 6.016 -7.341 -5.443 1.00 85.00 71 TRP A N 1
ATOM 584 C CA . TRP A 1 71 ? 5.257 -7.979 -4.360 1.00 85.00 71 TRP A CA 1
ATOM 585 C C . TRP A 1 71 ? 5.552 -9.472 -4.217 1.00 85.00 71 TRP A C 1
ATOM 587 O O . TRP A 1 71 ? 5.467 -9.996 -3.112 1.00 85.00 71 TRP A O 1
ATOM 597 N N . THR A 1 72 ? 5.976 -10.145 -5.290 1.00 84.88 72 THR A N 1
ATOM 598 C CA . THR A 1 72 ? 6.487 -11.524 -5.212 1.00 84.88 72 THR A CA 1
ATOM 599 C C . THR A 1 72 ? 7.780 -11.578 -4.394 1.00 84.88 72 THR A C 1
ATOM 601 O O . THR A 1 72 ? 7.967 -12.502 -3.608 1.00 84.88 72 THR A O 1
ATOM 604 N N . LYS A 1 73 ? 8.650 -10.565 -4.523 1.00 87.94 73 LYS A N 1
ATOM 605 C CA . LYS A 1 73 ? 9.872 -10.429 -3.714 1.00 87.94 73 LYS A CA 1
ATOM 606 C C . LYS A 1 73 ? 9.575 -10.058 -2.253 1.00 87.94 73 LYS A C 1
ATOM 608 O O . LYS A 1 73 ? 10.286 -10.500 -1.356 1.00 87.94 73 LYS A O 1
ATOM 613 N N . TYR A 1 74 ? 8.513 -9.285 -2.005 1.00 86.25 74 TYR A N 1
ATOM 614 C CA . TYR A 1 74 ? 8.133 -8.786 -0.676 1.00 86.25 74 TYR A CA 1
ATOM 615 C C . TYR A 1 74 ? 6.668 -9.099 -0.309 1.00 86.25 74 TYR A C 1
ATOM 617 O O . TYR A 1 74 ? 5.867 -8.178 -0.111 1.00 86.25 74 TYR A O 1
ATOM 625 N N . PRO A 1 75 ? 6.290 -10.379 -0.147 1.00 81.25 75 PRO A N 1
ATOM 626 C CA . PRO A 1 75 ? 4.885 -10.793 -0.040 1.00 81.25 75 PRO A CA 1
ATOM 627 C C . PRO A 1 75 ? 4.167 -10.235 1.198 1.00 81.25 75 PRO A C 1
ATOM 629 O O . PRO A 1 75 ? 2.964 -9.981 1.178 1.00 81.25 75 PRO A O 1
ATOM 632 N N . PHE A 1 76 ? 4.900 -9.971 2.282 1.00 81.62 76 PHE A N 1
ATOM 633 C CA . PHE A 1 76 ? 4.323 -9.452 3.525 1.00 81.62 76 PHE A CA 1
ATOM 634 C C . PHE A 1 76 ? 4.126 -7.932 3.531 1.00 81.62 76 PHE A C 1
ATOM 636 O O . PHE A 1 76 ? 3.484 -7.407 4.442 1.00 81.62 76 PHE A O 1
ATOM 643 N N . HIS A 1 77 ? 4.650 -7.202 2.539 1.00 79.94 77 HIS A N 1
ATOM 644 C CA . HIS A 1 77 ? 4.587 -5.736 2.518 1.00 79.94 77 HIS A CA 1
ATOM 645 C C . HIS A 1 77 ? 3.196 -5.164 2.233 1.00 79.94 77 HIS A C 1
ATOM 647 O O . HIS A 1 77 ? 2.931 -4.017 2.585 1.00 79.94 77 HIS A O 1
ATOM 653 N N . LEU A 1 78 ? 2.291 -5.976 1.692 1.00 76.75 78 LEU A N 1
ATOM 654 C CA . LEU A 1 78 ? 0.883 -5.618 1.500 1.00 76.75 78 LEU A CA 1
ATOM 655 C C . LEU A 1 78 ? -0.027 -6.145 2.610 1.00 76.75 78 LEU A C 1
ATOM 657 O O . LEU A 1 78 ? -1.184 -5.742 2.716 1.00 76.75 78 LEU A O 1
ATOM 661 N N . SER A 1 79 ? 0.489 -7.041 3.450 1.00 74.12 79 SER A N 1
ATOM 662 C CA . SER A 1 79 ? -0.283 -7.631 4.527 1.00 74.12 79 SER A CA 1
ATOM 663 C C . SER A 1 79 ? -0.343 -6.675 5.711 1.00 74.12 79 SER A C 1
ATOM 665 O O . SER A 1 79 ? 0.683 -6.269 6.257 1.00 74.12 79 SER A O 1
ATOM 667 N N . VAL A 1 80 ? -1.556 -6.345 6.142 1.00 65.62 80 VAL A N 1
ATOM 668 C CA . VAL A 1 80 ? -1.808 -5.555 7.357 1.00 65.62 80 VAL A CA 1
ATOM 669 C C . VAL A 1 80 ? -1.873 -6.464 8.598 1.00 65.62 80 VAL A C 1
ATOM 671 O O . VAL A 1 80 ? -2.454 -6.101 9.616 1.00 65.62 80 VAL A O 1
ATOM 674 N N . ASN A 1 81 ? -1.323 -7.682 8.516 1.00 58.62 81 ASN A N 1
ATOM 675 C CA . ASN A 1 81 ? -1.487 -8.686 9.561 1.00 58.62 81 ASN A CA 1
ATOM 676 C C . ASN A 1 81 ? -0.947 -8.158 10.907 1.00 58.62 81 ASN A C 1
ATOM 678 O O . ASN A 1 81 ? 0.226 -7.789 10.975 1.00 58.62 81 ASN A O 1
ATOM 682 N N . PRO A 1 82 ? -1.743 -8.149 11.989 1.00 49.03 82 PRO A N 1
ATOM 683 C CA . PRO A 1 82 ? -1.280 -7.749 13.322 1.00 49.03 82 PRO A CA 1
ATOM 684 C C . PRO A 1 82 ? -0.178 -8.665 13.896 1.00 49.03 82 PRO A C 1
ATOM 686 O O . PRO A 1 82 ? 0.445 -8.334 14.903 1.00 49.03 82 PRO A O 1
ATOM 689 N N . LEU A 1 83 ? 0.101 -9.808 13.260 1.00 47.41 83 LEU A N 1
ATOM 690 C CA . LEU A 1 83 ? 1.090 -10.791 13.713 1.00 47.41 83 LEU A CA 1
ATOM 691 C C . LEU A 1 83 ? 2.554 -10.403 13.451 1.00 47.41 83 LEU A C 1
ATOM 693 O O . LEU A 1 83 ? 3.433 -10.959 14.101 1.00 47.41 83 LEU A O 1
ATOM 697 N N . THR A 1 84 ? 2.852 -9.426 12.587 1.00 48.62 84 THR A N 1
ATOM 698 C CA . THR A 1 84 ? 4.230 -8.902 12.456 1.00 48.62 84 THR A CA 1
ATOM 699 C C . THR A 1 84 ? 4.685 -8.108 13.681 1.00 48.62 84 THR A C 1
ATOM 701 O O . THR A 1 84 ? 5.882 -7.908 13.858 1.00 48.62 84 THR A O 1
ATOM 704 N N . MET A 1 85 ? 3.762 -7.725 14.573 1.00 44.53 85 MET A N 1
ATOM 705 C CA . MET A 1 85 ? 4.083 -7.165 15.891 1.00 44.53 85 MET A CA 1
ATOM 706 C C . MET A 1 85 ? 4.442 -8.246 16.931 1.00 44.53 85 MET A C 1
ATOM 708 O O . MET A 1 85 ? 4.846 -7.918 18.041 1.00 44.53 85 MET A O 1
ATOM 712 N N . ARG A 1 86 ? 4.302 -9.537 16.587 1.00 42.88 86 ARG A N 1
ATOM 713 C CA . ARG A 1 86 ? 4.624 -10.690 17.445 1.00 42.88 86 ARG A CA 1
ATOM 714 C C . ARG A 1 86 ? 5.806 -11.503 16.913 1.00 42.88 86 ARG A C 1
ATOM 716 O O . ARG A 1 86 ? 5.796 -12.727 16.999 1.00 42.88 86 ARG A O 1
ATOM 723 N N . LEU A 1 87 ? 6.832 -10.855 16.368 1.00 41.59 87 LEU A N 1
ATOM 724 C CA . LEU A 1 87 ? 8.142 -11.501 16.390 1.00 41.59 87 LEU A CA 1
ATOM 725 C C . LEU A 1 87 ? 8.630 -11.429 17.843 1.00 41.59 87 LEU A C 1
ATOM 727 O O . LEU A 1 87 ? 8.802 -10.317 18.347 1.00 41.59 87 LEU A O 1
ATOM 731 N N . PRO A 1 88 ? 8.797 -12.563 18.550 1.00 39.53 88 PRO A N 1
ATOM 732 C CA . PRO A 1 88 ? 9.484 -12.527 19.824 1.00 39.53 88 PRO A CA 1
ATOM 733 C C . PRO A 1 88 ? 10.910 -12.087 19.506 1.00 39.53 88 PRO A C 1
ATOM 735 O O . PRO A 1 88 ? 11.611 -12.750 18.739 1.00 39.53 88 PRO A O 1
ATOM 738 N N . PHE A 1 89 ? 11.324 -10.946 20.048 1.00 41.38 89 PHE A N 1
ATOM 739 C CA . PHE A 1 89 ? 12.745 -10.689 20.207 1.00 41.38 89 PHE A CA 1
ATOM 740 C C . PHE A 1 89 ? 13.290 -11.864 21.030 1.00 41.38 89 PHE A C 1
ATOM 742 O O . PHE A 1 89 ? 12.874 -12.059 22.174 1.00 41.38 89 PHE A O 1
ATOM 749 N N . LYS A 1 90 ? 14.090 -12.717 20.386 1.00 37.03 90 LYS A N 1
ATOM 750 C CA . LYS A 1 90 ? 14.985 -13.642 21.079 1.00 37.03 90 LYS A CA 1
ATOM 751 C C . LYS A 1 90 ? 16.182 -12.859 21.586 1.00 37.03 90 LYS A C 1
ATOM 753 O O . LYS A 1 90 ? 16.626 -11.959 20.838 1.00 37.03 90 LYS A O 1
#

Sequence (90 aa):
VLRSLWIYRNTVNYESANNLHIPSVLELVLLNWSAQVRRHIQLPSTLGDERNRFQAILNRLGQDPSYRGFWTKYPFHLSVNPLTMRLPFK

Organism: Aphanomyces astaci (NCBI:txid112090)

Secondary structure (DSSP, 8-state):
-HHHHHHHHHHHHHSS-TT--HHHHHHHHHHHHHHHHHHHHHSTTS-HHHHHHHHHHHHHHHH-GGGHHHHHH-GGGG---GGGGG----